Protein AF-A0A8T6VLY4-F1 (afdb_monomer_lite)

Sequence (54 aa):
MVHIFCLEEKCRSVIHLDSHEHWNFKGKVKCLKCGAEFEIEVEEGKLKSSRKSD

Radius of gyration: 10.29 Å; chains: 1; bounding box: 25×21×24 Å

pLDDT: mean 88.02, std 6.09, range [56.47, 94.06]

Secondary structure (DSSP, 8-state):
-EEEE-S-TTT-PEEEE-SGGGGGEEEEEE-TTT--EEEEEEETTEEEEEEE--

Foldseek 3Di:
DAWDFDPPPVGRDIDDPPDPVQQQDWAWDADPPPRFIWIWGHHRSYTPDIGGDD

Structure (mmCIF, N/CA/C/O backbone):
data_AF-A0A8T6VLY4-F1
#
_entry.id   AF-A0A8T6VLY4-F1
#
loop_
_atom_site.group_PDB
_atom_site.id
_atom_site.type_symbol
_atom_site.label_atom_id
_atom_site.label_alt_id
_atom_site.label_comp_id
_atom_site.label_asym_id
_atom_site.label_entity_id
_atom_site.label_seq_id
_atom_site.pdbx_PDB_ins_code
_atom_site.Cartn_x
_atom_site.Cartn_y
_atom_site.Cartn_z
_atom_site.occupancy
_atom_site.B_iso_or_equiv
_atom_site.auth_seq_id
_atom_site.auth_comp_id
_atom_site.auth_asym_id
_atom_site.auth_atom_id
_atom_site.pdbx_PDB_model_num
ATOM 1 N N . MET A 1 1 ? 3.831 -8.687 -8.013 1.00 78.00 1 MET A N 1
ATOM 2 C CA . MET A 1 1 ? 2.679 -8.169 -7.254 1.00 78.00 1 MET A CA 1
ATOM 3 C C . MET A 1 1 ? 3.120 -7.938 -5.818 1.00 78.00 1 MET A C 1
ATOM 5 O O . MET A 1 1 ? 3.684 -8.852 -5.227 1.00 78.00 1 MET A O 1
ATOM 9 N N . VAL A 1 2 ? 2.913 -6.732 -5.289 1.00 85.31 2 VAL A N 1
ATOM 10 C CA . VAL A 1 2 ? 3.235 -6.362 -3.900 1.00 85.31 2 VAL A CA 1
ATOM 11 C C . VAL A 1 2 ? 1.922 -6.144 -3.151 1.00 85.31 2 VAL A C 1
ATOM 13 O O . VAL A 1 2 ? 1.062 -5.399 -3.619 1.00 85.31 2 VAL A O 1
ATOM 16 N N . HIS A 1 3 ? 1.757 -6.802 -2.002 1.00 88.50 3 HIS A N 1
ATOM 17 C CA . HIS A 1 3 ? 0.586 -6.641 -1.140 1.00 88.50 3 HIS A CA 1
ATOM 18 C C . HIS A 1 3 ? 0.891 -5.702 0.012 1.00 88.50 3 HIS A C 1
ATOM 20 O O . HIS A 1 3 ? 1.880 -5.886 0.722 1.00 88.50 3 HIS A O 1
ATOM 26 N N . ILE A 1 4 ? 0.014 -4.727 0.226 1.00 88.06 4 ILE A N 1
ATOM 27 C CA . ILE A 1 4 ? 0.186 -3.732 1.281 1.00 88.06 4 ILE A CA 1
ATOM 28 C C . ILE A 1 4 ? -1.118 -3.587 2.039 1.00 88.06 4 ILE A C 1
ATOM 30 O O . ILE A 1 4 ? -2.179 -3.432 1.444 1.00 88.06 4 ILE A O 1
ATOM 34 N N . PHE A 1 5 ? -1.051 -3.618 3.363 1.00 90.38 5 PHE A N 1
ATOM 35 C CA . PHE A 1 5 ? -2.220 -3.359 4.188 1.00 90.38 5 PHE A CA 1
ATOM 36 C C . PHE A 1 5 ? -2.389 -1.860 4.402 1.00 90.38 5 PHE A C 1
ATOM 38 O O . PHE A 1 5 ? -1.437 -1.142 4.702 1.00 90.38 5 PHE A O 1
ATOM 45 N N . CYS A 1 6 ? -3.626 -1.389 4.279 1.00 90.44 6 CYS A N 1
ATOM 46 C CA . CYS A 1 6 ? -3.977 -0.047 4.697 1.00 90.44 6 CYS A CA 1
ATOM 47 C C . CYS A 1 6 ? -3.694 0.111 6.194 1.00 90.44 6 CYS A C 1
ATOM 49 O O . CYS A 1 6 ? -4.213 -0.651 7.011 1.00 90.44 6 CYS A O 1
ATOM 51 N N . LEU A 1 7 ? -2.899 1.127 6.537 1.00 89.69 7 LEU A N 1
ATOM 52 C CA . LEU A 1 7 ? -2.526 1.430 7.920 1.00 89.69 7 LEU A CA 1
ATOM 53 C C . LEU A 1 7 ? -3.670 2.055 8.731 1.00 89.69 7 LEU A C 1
ATOM 55 O O . LEU A 1 7 ? -3.542 2.237 9.941 1.00 89.69 7 LEU A O 1
ATOM 59 N N . GLU A 1 8 ? -4.786 2.396 8.085 1.00 90.25 8 GLU A N 1
ATOM 60 C CA . GLU A 1 8 ? -5.984 2.871 8.769 1.00 90.25 8 GLU A CA 1
ATOM 61 C C . GLU A 1 8 ? -6.654 1.714 9.518 1.00 90.25 8 GLU A C 1
ATOM 63 O O . GLU A 1 8 ? -7.098 0.730 8.915 1.00 90.25 8 GLU A O 1
ATOM 68 N N . GLU A 1 9 ? -6.747 1.844 10.842 1.00 85.06 9 GLU A N 1
ATOM 69 C CA . GLU A 1 9 ? -7.116 0.753 11.750 1.00 85.06 9 GLU A CA 1
ATOM 70 C C . GLU A 1 9 ? -8.537 0.251 11.514 1.00 85.06 9 GLU A C 1
ATOM 72 O O . GLU A 1 9 ? -8.804 -0.941 11.670 1.00 85.06 9 GLU A O 1
ATOM 77 N N . LYS A 1 10 ? -9.429 1.151 11.087 1.00 88.81 10 LYS A N 1
ATOM 78 C CA . LYS A 1 10 ? -10.819 0.827 10.743 1.00 88.81 10 LYS A CA 1
ATOM 79 C C . LYS A 1 10 ? -10.966 0.194 9.358 1.00 88.81 10 LYS A C 1
ATOM 81 O O . LYS A 1 10 ? -11.984 -0.432 9.082 1.00 88.81 10 LYS A O 1
ATOM 86 N N . CYS A 1 11 ? -9.984 0.374 8.474 1.00 89.81 11 CYS A N 1
ATOM 87 C CA . CYS A 1 11 ? -10.068 -0.075 7.088 1.00 89.81 11 CYS A CA 1
ATOM 88 C C . CYS A 1 11 ? -9.412 -1.443 6.887 1.00 89.81 11 CYS A C 1
ATOM 90 O O . CYS A 1 11 ? -10.074 -2.364 6.400 1.00 89.81 11 CYS A O 1
ATOM 92 N N . ARG A 1 12 ? -8.113 -1.551 7.224 1.00 85.81 12 ARG A N 1
ATOM 93 C CA . ARG A 1 12 ? -7.252 -2.743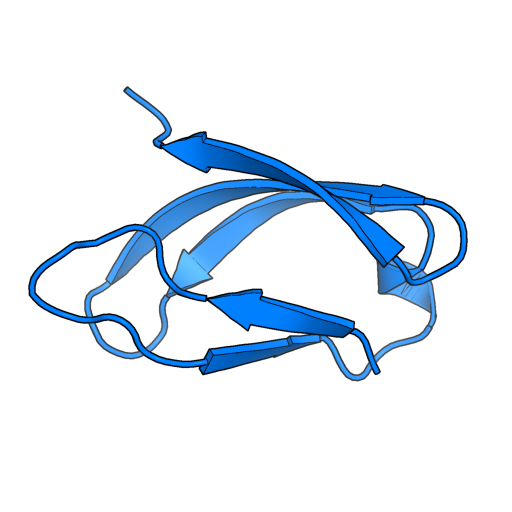 7.057 1.00 85.81 12 ARG A CA 1
ATOM 94 C C . ARG A 1 12 ? -7.354 -3.445 5.694 1.00 85.81 12 ARG A C 1
ATOM 96 O O . ARG A 1 12 ? -7.044 -4.628 5.573 1.00 85.81 12 ARG A O 1
ATOM 103 N N . SER A 1 13 ? -7.794 -2.739 4.653 1.00 90.31 13 SER A N 1
ATOM 104 C CA . SER A 1 13 ? -7.921 -3.322 3.318 1.00 90.31 13 SER A CA 1
ATOM 105 C C . SER A 1 13 ? -6.560 -3.569 2.684 1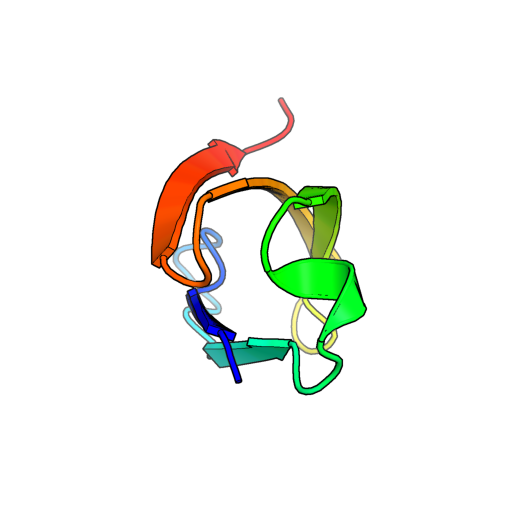.00 90.31 13 SER A C 1
ATOM 107 O O . SER A 1 13 ? -5.632 -2.786 2.877 1.00 90.31 13 SER A O 1
ATOM 109 N N . VAL A 1 14 ? -6.471 -4.632 1.887 1.00 89.56 14 VAL A N 1
ATOM 110 C CA . VAL A 1 14 ? -5.296 -4.940 1.069 1.00 89.56 14 VAL A CA 1
ATOM 111 C C . VAL A 1 14 ? -5.297 -4.060 -0.178 1.00 89.56 14 VAL A C 1
ATOM 113 O O . VAL A 1 14 ? -6.306 -3.958 -0.877 1.00 89.56 14 VAL A O 1
ATOM 116 N N . ILE A 1 15 ? -4.161 -3.434 -0.446 1.00 88.94 15 ILE A N 1
ATOM 117 C CA . ILE A 1 15 ? -3.842 -2.716 -1.673 1.00 88.94 15 ILE A CA 1
ATOM 118 C C . ILE A 1 15 ? -2.908 -3.610 -2.484 1.00 88.94 15 ILE A C 1
ATOM 120 O O . ILE A 1 15 ? -1.865 -4.043 -1.985 1.00 88.94 15 ILE A O 1
ATOM 124 N N . HIS A 1 16 ? -3.305 -3.888 -3.721 1.00 88.81 16 HIS A N 1
ATOM 125 C CA . HIS A 1 16 ? -2.519 -4.657 -4.675 1.00 88.81 16 HIS A CA 1
ATOM 126 C C . HIS A 1 16 ? -1.754 -3.677 -5.562 1.00 88.81 16 HIS A C 1
ATOM 128 O O . HIS A 1 16 ? -2.355 -2.832 -6.224 1.00 88.81 16 HIS A O 1
ATOM 134 N N . LEU A 1 17 ? -0.425 -3.760 -5.533 1.00 85.56 17 LEU A N 1
ATOM 135 C CA . LEU A 1 17 ? 0.437 -3.089 -6.500 1.00 85.56 17 LEU A CA 1
ATOM 136 C C . LEU A 1 17 ? 0.922 -4.142 -7.498 1.00 85.56 17 LEU A C 1
ATOM 138 O O . LEU A 1 17 ? 1.897 -4.865 -7.262 1.00 85.56 17 LEU A O 1
ATOM 142 N N . ASP A 1 18 ? 0.178 -4.276 -8.593 1.00 85.38 18 ASP A N 1
ATOM 143 C CA . ASP A 1 18 ? 0.379 -5.339 -9.582 1.00 85.38 18 ASP A CA 1
ATOM 144 C C . ASP A 1 18 ? 1.510 -5.053 -10.575 1.00 85.38 18 ASP A C 1
ATOM 146 O O . ASP A 1 18 ? 2.105 -5.990 -11.108 1.00 85.38 18 ASP A O 1
ATOM 150 N N . SER A 1 19 ? 1.865 -3.783 -10.786 1.00 84.44 19 SER A N 1
ATOM 151 C CA . SER A 1 19 ? 2.897 -3.424 -11.765 1.00 84.44 19 SER A CA 1
ATOM 152 C C . SER A 1 19 ? 4.326 -3.610 -11.232 1.00 84.44 19 SER A C 1
ATOM 154 O O . SER A 1 19 ? 4.618 -3.306 -10.073 1.00 84.44 19 SER A O 1
ATOM 156 N N . HIS A 1 20 ? 5.231 -4.074 -12.103 1.00 82.88 20 HIS A N 1
ATOM 157 C CA . HIS A 1 20 ? 6.665 -4.245 -11.822 1.00 82.88 20 HIS A CA 1
ATOM 158 C C . HIS A 1 20 ? 7.376 -2.939 -11.455 1.00 82.88 20 HIS A C 1
ATOM 160 O O . HIS A 1 20 ? 8.354 -2.971 -10.713 1.00 82.88 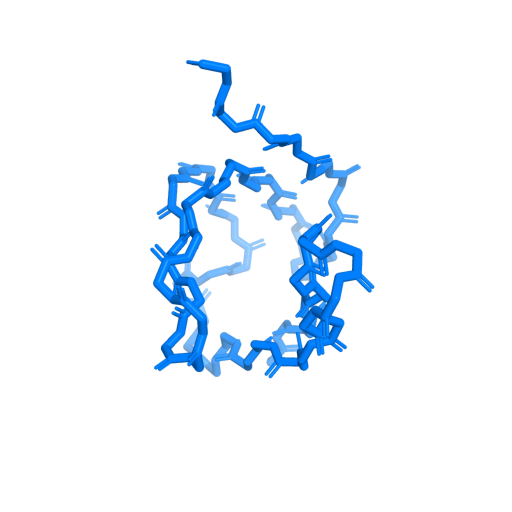20 HIS A O 1
ATOM 166 N N . GLU A 1 21 ? 6.867 -1.791 -11.899 1.00 83.81 21 GLU A N 1
ATOM 167 C CA . GLU A 1 21 ? 7.376 -0.475 -11.488 1.00 83.81 21 GLU A CA 1
ATOM 168 C C . GLU A 1 21 ? 7.323 -0.264 -9.962 1.00 83.81 21 GLU A C 1
ATOM 170 O O . GLU A 1 21 ? 8.125 0.481 -9.408 1.00 83.81 21 GLU A O 1
ATOM 175 N N . HIS A 1 22 ? 6.451 -0.996 -9.260 1.00 83.31 22 HIS A N 1
ATOM 176 C CA . HIS A 1 22 ? 6.327 -0.931 -7.806 1.00 83.31 22 HIS A CA 1
ATOM 177 C C . HIS A 1 22 ? 7.317 -1.828 -7.051 1.00 83.31 22 HIS A C 1
ATOM 179 O O . HIS A 1 22 ? 7.244 -1.899 -5.828 1.00 83.31 22 HIS A O 1
ATOM 185 N N . TRP A 1 23 ? 8.228 -2.535 -7.734 1.00 87.06 23 TRP A N 1
ATOM 186 C CA . TRP A 1 23 ? 9.205 -3.407 -7.064 1.00 87.06 23 TRP A CA 1
ATOM 187 C C . TRP A 1 23 ? 10.325 -2.636 -6.363 1.00 87.06 23 TRP A C 1
ATOM 189 O O . TRP A 1 23 ? 10.887 -3.155 -5.404 1.00 87.06 23 TRP A O 1
ATOM 199 N N . ASN A 1 24 ? 10.624 -1.419 -6.820 1.00 89.38 24 ASN A N 1
ATOM 200 C CA . ASN A 1 24 ? 11.569 -0.493 -6.196 1.00 89.38 24 ASN A CA 1
ATOM 201 C C . ASN A 1 24 ? 10.925 0.894 -6.121 1.00 89.38 24 ASN A C 1
ATOM 203 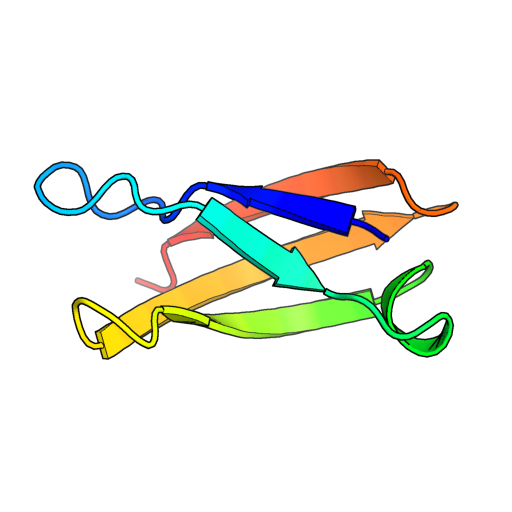O O . ASN A 1 24 ? 11.303 1.819 -6.838 1.00 89.38 24 ASN A O 1
ATOM 207 N N . PHE A 1 25 ? 9.879 1.001 -5.308 1.00 89.38 25 PHE A N 1
ATOM 208 C CA . PHE A 1 25 ? 9.038 2.189 -5.222 1.00 89.38 25 PHE A CA 1
ATOM 209 C C . PHE A 1 25 ? 9.069 2.774 -3.820 1.00 89.38 25 PHE A C 1
ATOM 211 O O . PHE A 1 25 ? 8.868 2.068 -2.834 1.00 89.38 25 PHE A O 1
ATOM 218 N N . LYS A 1 26 ? 9.243 4.092 -3.740 1.00 92.12 26 LYS A N 1
ATOM 219 C CA . LYS A 1 26 ? 9.085 4.860 -2.511 1.00 92.12 26 LYS A CA 1
ATOM 220 C C . LYS A 1 26 ? 8.164 6.033 -2.778 1.00 92.12 26 LYS A C 1
ATOM 222 O O . LYS A 1 26 ? 8.470 6.879 -3.615 1.00 92.12 26 LYS A O 1
ATOM 227 N N . GLY A 1 27 ? 7.048 6.093 -2.065 1.00 91.75 27 GLY A N 1
ATOM 228 C CA . GLY A 1 27 ? 6.085 7.162 -2.275 1.00 91.75 27 GLY A CA 1
ATOM 229 C C . GLY A 1 27 ? 4.777 6.965 -1.535 1.00 91.75 27 GLY A C 1
ATOM 230 O O . GLY A 1 27 ? 4.587 6.003 -0.788 1.00 91.75 27 GLY A O 1
ATOM 231 N N . LYS A 1 28 ? 3.869 7.918 -1.746 1.00 91.81 28 LYS A N 1
ATOM 232 C CA . LYS A 1 28 ? 2.539 7.912 -1.142 1.00 91.81 28 LYS A CA 1
ATOM 233 C C . LYS A 1 28 ? 1.602 7.009 -1.927 1.00 91.81 28 LYS A C 1
ATOM 235 O O . LYS A 1 28 ? 1.553 7.059 -3.153 1.00 91.81 28 LYS A O 1
ATOM 240 N N . VAL A 1 29 ? 0.828 6.223 -1.197 1.00 90.19 29 VAL A N 1
ATOM 241 C CA . VAL A 1 29 ? -0.228 5.372 -1.728 1.00 90.19 29 VAL A CA 1
ATOM 242 C C . VAL A 1 29 ? -1.515 5.719 -1.012 1.00 90.19 29 VAL A C 1
ATOM 244 O O . VAL A 1 29 ? -1.553 5.917 0.203 1.00 90.19 29 VAL A O 1
ATOM 247 N N . LYS A 1 30 ? -2.586 5.794 -1.795 1.00 90.81 30 LYS A N 1
ATOM 248 C CA . LYS A 1 30 ? -3.923 6.078 -1.304 1.00 90.81 30 LYS A CA 1
ATOM 249 C C . LYS A 1 30 ? -4.735 4.796 -1.250 1.00 90.81 30 LYS A C 1
ATOM 251 O O . LYS A 1 30 ? -4.846 4.072 -2.239 1.00 90.81 30 LYS A O 1
ATOM 256 N N . CYS A 1 31 ? -5.352 4.524 -0.107 1.00 91.00 31 CYS A N 1
ATOM 257 C CA . CYS A 1 31 ? -6.319 3.445 0.002 1.00 91.00 31 CYS A CA 1
ATOM 258 C C . CYS A 1 31 ? -7.593 3.809 -0.764 1.00 91.00 31 CYS A C 1
ATOM 260 O O . CYS A 1 31 ? -8.303 4.739 -0.387 1.00 91.00 31 CYS A O 1
ATOM 262 N N . LEU A 1 32 ? -7.936 3.031 -1.790 1.00 88.94 32 LEU A N 1
ATOM 263 C CA . LEU A 1 32 ? -9.156 3.249 -2.578 1.00 88.94 32 LEU A CA 1
ATOM 264 C C . LEU A 1 32 ? -10.452 3.011 -1.784 1.00 88.94 32 LEU A C 1
ATOM 266 O O . LEU A 1 32 ? -11.511 3.461 -2.204 1.00 88.94 32 LEU A O 1
ATOM 270 N N . LYS A 1 33 ? -10.381 2.324 -0.634 1.00 90.94 33 LYS A N 1
ATOM 271 C CA . LYS A 1 33 ? -11.553 2.011 0.200 1.00 90.94 33 LYS A CA 1
ATOM 272 C C . LYS A 1 33 ? -11.894 3.104 1.214 1.00 90.94 33 LYS A C 1
ATOM 274 O O . LYS A 1 33 ? -13.057 3.464 1.330 1.00 90.94 33 LYS A O 1
ATOM 279 N N . CYS A 1 34 ? -10.916 3.595 1.980 1.00 91.94 34 CYS A N 1
ATOM 280 C CA . CYS A 1 34 ? -11.150 4.616 3.014 1.00 91.94 34 CYS A CA 1
ATOM 281 C C . CYS A 1 34 ? -10.605 6.002 2.654 1.00 91.94 34 CYS A C 1
ATOM 283 O O . CYS A 1 34 ? -10.843 6.952 3.389 1.00 91.94 34 CYS A O 1
ATOM 285 N N . GLY A 1 35 ? -9.848 6.123 1.562 1.00 90.62 35 GLY A N 1
ATOM 286 C CA . GLY A 1 35 ? -9.214 7.372 1.150 1.00 90.62 35 GLY A CA 1
ATOM 287 C C . GLY A 1 35 ? -7.953 7.746 1.931 1.00 90.62 35 GLY A C 1
ATOM 288 O O . GLY A 1 35 ? -7.337 8.742 1.572 1.00 90.62 35 GLY A O 1
ATOM 289 N N . ALA A 1 36 ? -7.552 6.968 2.945 1.00 91.31 36 ALA A N 1
ATOM 290 C CA . ALA A 1 36 ? -6.356 7.244 3.738 1.00 91.31 36 ALA A CA 1
ATOM 291 C C . ALA A 1 36 ? -5.085 7.187 2.883 1.00 91.31 36 ALA A C 1
ATOM 293 O O . ALA A 1 36 ? -4.919 6.275 2.066 1.00 91.31 36 ALA A O 1
ATOM 294 N N . GLU A 1 37 ? -4.182 8.132 3.115 1.00 92.38 37 GLU A N 1
ATOM 295 C CA . GLU A 1 37 ? -2.900 8.240 2.427 1.00 92.38 37 GLU A CA 1
ATOM 296 C C . GLU A 1 37 ? -1.765 7.875 3.379 1.00 92.38 37 GLU A C 1
ATOM 298 O O . GLU A 1 37 ? -1.722 8.292 4.536 1.00 92.38 37 GLU A O 1
ATOM 303 N N . PHE A 1 38 ? -0.840 7.059 2.894 1.00 91.31 38 PHE A N 1
ATOM 304 C CA . PHE A 1 38 ? 0.317 6.630 3.664 1.00 91.31 38 PHE A CA 1
ATOM 305 C C . PHE A 1 38 ? 1.500 6.404 2.738 1.00 91.31 38 PHE A C 1
ATOM 307 O O . PHE A 1 38 ? 1.343 6.155 1.545 1.00 91.31 38 PHE A O 1
ATOM 314 N N . GLU A 1 39 ? 2.697 6.529 3.285 1.00 93.75 39 GLU A N 1
ATOM 315 C CA . GLU A 1 39 ? 3.923 6.351 2.527 1.00 93.75 39 GLU A CA 1
ATOM 316 C C . GLU A 1 39 ? 4.432 4.923 2.681 1.00 93.75 39 GLU A C 1
ATOM 318 O O . GLU A 1 39 ? 4.392 4.349 3.773 1.00 93.75 39 GLU A O 1
ATOM 323 N N . ILE A 1 40 ? 4.916 4.361 1.580 1.00 92.69 40 ILE A N 1
ATOM 324 C CA . ILE A 1 40 ? 5.509 3.030 1.535 1.00 92.69 40 ILE A CA 1
ATOM 325 C C . ILE A 1 40 ? 6.899 3.096 0.920 1.00 92.69 40 ILE A C 1
ATOM 327 O O . ILE A 1 40 ? 7.211 3.985 0.126 1.00 92.69 40 ILE A O 1
ATOM 331 N N . GLU A 1 41 ? 7.697 2.094 1.246 1.00 94.06 41 GLU A N 1
ATOM 332 C CA . GLU A 1 41 ? 8.957 1.795 0.590 1.00 94.06 41 GLU A CA 1
ATOM 333 C C . GLU A 1 41 ? 8.978 0.303 0.261 1.00 94.06 41 GLU A C 1
ATOM 335 O O . GLU A 1 41 ? 8.800 -0.545 1.141 1.00 94.06 41 GLU A O 1
ATOM 340 N N . VAL A 1 42 ? 9.154 -0.007 -1.017 1.00 92.56 42 VAL A N 1
ATOM 341 C CA . VAL A 1 42 ? 9.274 -1.356 -1.556 1.00 92.56 42 VAL A CA 1
ATOM 342 C C . VAL A 1 42 ? 10.659 -1.485 -2.167 1.00 92.56 42 VAL A C 1
ATOM 344 O O . VAL A 1 42 ? 11.057 -0.640 -2.964 1.00 92.56 42 VAL A O 1
ATOM 347 N N . GLU A 1 43 ? 11.364 -2.549 -1.807 1.00 92.44 43 GLU A N 1
ATOM 348 C CA . GLU A 1 43 ? 12.675 -2.900 -2.351 1.00 92.44 43 GLU A CA 1
ATOM 349 C C . GLU A 1 43 ? 12.639 -4.376 -2.753 1.00 92.44 43 GLU A C 1
ATOM 351 O O . GLU A 1 43 ? 12.170 -5.222 -1.985 1.00 92.44 43 GLU A O 1
ATOM 356 N N . GLU A 1 44 ? 13.076 -4.682 -3.975 1.00 89.69 44 GLU A N 1
ATOM 357 C CA . GLU A 1 44 ? 13.051 -6.041 -4.542 1.00 89.69 44 GLU A CA 1
ATOM 358 C C . GLU A 1 44 ? 11.669 -6.728 -4.455 1.00 89.69 44 GLU A C 1
ATOM 360 O O . GLU A 1 44 ? 11.550 -7.929 -4.197 1.00 89.69 44 GLU A O 1
ATOM 365 N N . GLY A 1 45 ? 10.591 -5.955 -4.630 1.00 87.94 45 GLY A N 1
ATOM 366 C CA . GLY A 1 45 ? 9.214 -6.458 -4.559 1.00 87.94 45 GLY A CA 1
ATOM 367 C C . GLY A 1 45 ? 8.727 -6.792 -3.143 1.00 87.94 45 GLY A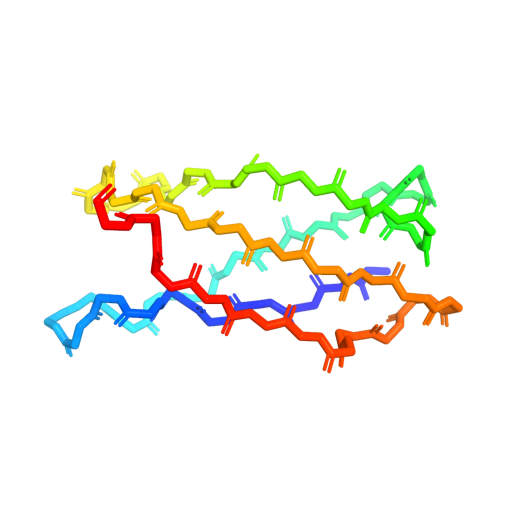 C 1
ATOM 368 O O . GLY A 1 45 ? 7.644 -7.360 -2.987 1.00 87.94 45 GLY A O 1
ATOM 369 N N . LYS A 1 46 ? 9.492 -6.438 -2.103 1.00 87.88 46 LYS A N 1
ATOM 370 C CA . LYS A 1 46 ? 9.115 -6.614 -0.695 1.00 87.88 46 LYS A CA 1
ATOM 371 C C . LYS A 1 46 ? 8.877 -5.265 -0.034 1.00 87.88 46 LYS A C 1
ATOM 373 O O . LYS A 1 46 ? 9.679 -4.347 -0.164 1.00 87.88 46 LYS A O 1
ATOM 378 N N . LEU A 1 47 ? 7.783 -5.161 0.718 1.00 90.00 47 LEU A N 1
ATOM 379 C CA . LEU A 1 47 ? 7.513 -3.991 1.548 1.00 90.00 47 LEU A CA 1
ATOM 380 C C . LEU A 1 47 ? 8.583 -3.898 2.648 1.00 90.00 47 LEU A C 1
ATOM 382 O O . LEU A 1 47 ? 8.661 -4.771 3.512 1.00 90.00 47 LEU A O 1
ATOM 386 N N . LYS A 1 48 ? 9.403 -2.849 2.604 1.00 92.19 48 LYS A N 1
ATOM 387 C CA . LYS A 1 48 ? 10.427 -2.541 3.612 1.00 92.19 48 LYS A CA 1
ATOM 388 C C . LYS A 1 48 ? 9.871 -1.701 4.742 1.00 92.19 48 LYS A C 1
ATOM 390 O O . LYS A 1 48 ? 10.172 -1.951 5.905 1.00 92.19 48 LYS A O 1
ATOM 395 N N . SER A 1 49 ? 9.079 -0.695 4.388 1.00 90.06 49 SER A N 1
ATOM 396 C CA . SER A 1 49 ? 8.537 0.255 5.346 1.00 90.06 49 SER A CA 1
ATOM 397 C C . SER A 1 49 ? 7.173 0.753 4.901 1.00 90.06 49 SER A C 1
ATOM 399 O O . SER A 1 49 ? 6.885 0.868 3.709 1.00 90.06 49 SER A O 1
ATOM 401 N N . SER A 1 50 ? 6.329 1.055 5.878 1.00 89.94 50 SER A N 1
ATOM 402 C CA . SER A 1 50 ? 5.031 1.682 5.677 1.00 89.94 50 SER A CA 1
ATOM 403 C C . SER A 1 50 ? 4.750 2.592 6.864 1.00 89.94 50 SER A C 1
ATOM 405 O O . SER A 1 50 ? 4.740 2.123 8.004 1.00 89.94 50 SER A O 1
ATOM 407 N N . ARG A 1 51 ? 4.512 3.879 6.610 1.00 89.94 51 ARG A N 1
ATOM 408 C CA . ARG A 1 51 ? 4.230 4.878 7.648 1.00 89.94 51 ARG A CA 1
ATOM 409 C C . ARG A 1 51 ? 3.018 5.717 7.276 1.00 89.94 51 ARG A C 1
ATOM 411 O O . ARG A 1 51 ? 2.841 6.074 6.113 1.00 89.94 51 ARG A O 1
ATOM 418 N N . LYS A 1 52 ? 2.183 6.042 8.264 1.00 81.56 52 LYS A N 1
ATOM 419 C CA . LYS A 1 52 ? 1.105 7.020 8.073 1.00 81.56 52 LYS A CA 1
ATOM 420 C C . LYS A 1 52 ? 1.748 8.365 7.728 1.00 81.56 52 LYS A C 1
ATOM 422 O O . LYS A 1 52 ? 2.761 8.721 8.328 1.00 81.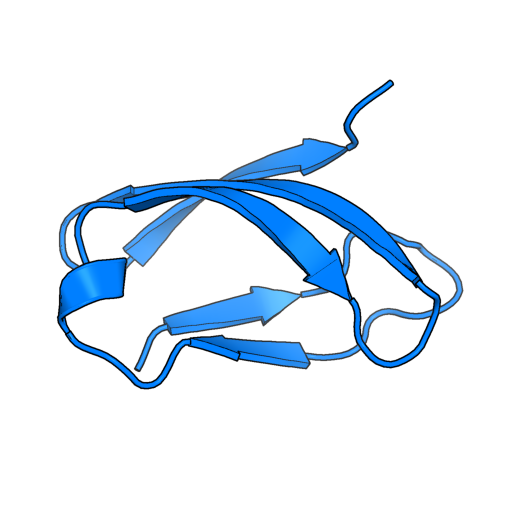56 52 LYS A O 1
ATOM 427 N N . SER A 1 53 ? 1.212 9.050 6.721 1.00 67.75 53 SER A N 1
ATOM 428 C CA . SER A 1 53 ? 1.596 10.437 6.474 1.00 67.75 53 SER A CA 1
ATOM 429 C C . SER A 1 53 ? 0.855 11.252 7.530 1.00 67.75 53 SER A C 1
ATOM 431 O O . SER A 1 53 ? -0.370 11.294 7.480 1.00 67.75 53 SER A O 1
ATOM 433 N N . ASP A 1 54 ? 1.588 11.753 8.523 1.00 56.47 54 ASP A N 1
ATOM 434 C CA . ASP A 1 54 ? 1.079 12.685 9.541 1.00 56.47 54 ASP A CA 1
ATOM 435 C C . ASP A 1 54 ? 0.596 13.991 8.887 1.00 56.47 54 ASP A C 1
ATOM 437 O O . ASP A 1 54 ? 1.247 14.416 7.894 1.00 56.47 54 ASP A O 1
#